Protein AF-A0A924MFW3-F1 (afdb_monomer_lite)

Radius of gyration: 14.25 Å; chains: 1; bounding box: 37×21×37 Å

Sequence (74 aa):
LENISQNDWYTQVLLKAMTQQKLELSYALVWTNSDNTVWTPYAGHPAVADFINFKNNSNIMFLDRLPKMYQLNK

pLDDT: mean 90.51, std 8.38, range [55.5, 97.62]

Foldseek 3Di:
DFAPPDQQCLPPPVVCVCPPDPDDDPDDDWDDDDPRGDRDDDPPRSNPVNVVVNPPDPVDDDPVRDDPPPDDDD

Secondary structure (DSSP, 8-state):
--S---TTHIIIIIIHHHHGGG---S---PPPP-SS--SSPPTT-TTHHHHHHHHHSTT---GGG---TT----

Structure (mmCIF, N/CA/C/O backbone):
data_AF-A0A924MFW3-F1
#
_entry.id   AF-A0A924MFW3-F1
#
loop_
_atom_site.group_PDB
_atom_site.id
_atom_site.type_symbol
_atom_site.label_atom_id
_atom_site.label_alt_id
_atom_site.label_comp_id
_atom_site.label_asym_id
_atom_site.label_entity_id
_atom_site.label_seq_id
_atom_site.pdbx_PDB_ins_code
_atom_site.Cartn_x
_atom_site.Cartn_y
_atom_site.Cartn_z
_atom_site.occupancy
_atom_site.B_iso_or_equiv
_atom_site.auth_seq_id
_atom_site.auth_comp_id
_atom_site.auth_asym_id
_atom_site.auth_atom_id
_atom_site.pdbx_PDB_model_num
ATOM 1 N N . LEU A 1 1 ? 11.248 11.068 -4.455 1.00 55.50 1 LEU A N 1
ATOM 2 C CA . LEU A 1 1 ? 10.858 9.840 -5.179 1.00 55.50 1 LEU A CA 1
ATOM 3 C C . LEU A 1 1 ? 9.969 10.294 -6.317 1.00 55.50 1 LEU A C 1
ATOM 5 O O . LEU A 1 1 ? 8.984 10.956 -6.038 1.00 55.50 1 LEU A O 1
ATOM 9 N N . GLU A 1 2 ? 10.347 10.028 -7.558 1.00 57.16 2 GLU A N 1
ATOM 10 C CA . GLU A 1 2 ? 9.480 10.202 -8.725 1.00 57.16 2 GLU A CA 1
ATOM 11 C C . GLU A 1 2 ? 9.522 8.875 -9.474 1.00 57.16 2 GLU A C 1
ATOM 13 O O . GLU A 1 2 ? 10.615 8.373 -9.731 1.00 57.16 2 GLU A O 1
ATOM 18 N N . ASN A 1 3 ? 8.348 8.309 -9.766 1.00 68.06 3 ASN A N 1
ATOM 19 C CA . ASN A 1 3 ? 8.154 6.971 -10.333 1.00 68.06 3 ASN A CA 1
ATOM 20 C C . ASN A 1 3 ? 8.640 5.808 -9.452 1.00 68.06 3 ASN A C 1
ATOM 22 O O . ASN A 1 3 ? 9.773 5.765 -8.971 1.00 68.06 3 ASN A O 1
ATOM 26 N N . ILE A 1 4 ? 7.777 4.807 -9.266 1.00 76.12 4 ILE A N 1
ATOM 27 C CA . ILE A 1 4 ? 8.172 3.557 -8.608 1.00 76.12 4 ILE A CA 1
ATOM 28 C C . ILE A 1 4 ? 9.011 2.742 -9.595 1.00 76.12 4 ILE A C 1
ATOM 30 O O . ILE A 1 4 ? 8.487 1.993 -10.412 1.00 76.12 4 ILE A O 1
ATOM 34 N N . SER A 1 5 ? 10.329 2.912 -9.528 1.00 79.12 5 SER A N 1
ATOM 35 C CA . SER A 1 5 ? 11.298 2.176 -10.350 1.00 79.12 5 SER A CA 1
ATOM 36 C C . SER A 1 5 ? 11.750 0.858 -9.719 1.00 79.12 5 SER A C 1
ATOM 38 O O . SER A 1 5 ? 12.289 -0.007 -10.405 1.00 79.12 5 SER A O 1
ATOM 40 N N . GLN A 1 6 ? 11.534 0.695 -8.414 1.00 86.12 6 GLN A N 1
ATOM 41 C CA . GLN A 1 6 ? 11.903 -0.499 -7.666 1.00 86.12 6 GLN A CA 1
ATOM 42 C C . GLN A 1 6 ? 10.773 -1.536 -7.720 1.00 86.12 6 GLN A C 1
ATOM 44 O O . GLN A 1 6 ? 9.642 -1.264 -7.316 1.00 86.12 6 GLN A O 1
ATOM 49 N N . ASN A 1 7 ? 11.096 -2.744 -8.188 1.00 90.44 7 ASN A N 1
ATOM 50 C CA . ASN A 1 7 ? 10.112 -3.806 -8.415 1.00 90.44 7 ASN A CA 1
ATOM 51 C C . ASN A 1 7 ? 9.449 -4.316 -7.128 1.00 90.44 7 ASN A C 1
ATOM 53 O O . ASN A 1 7 ? 8.326 -4.792 -7.206 1.00 90.44 7 ASN A O 1
ATOM 57 N N . ASP A 1 8 ? 10.127 -4.233 -5.981 1.00 94.69 8 ASP A N 1
ATOM 58 C CA . ASP A 1 8 ? 9.692 -4.737 -4.669 1.00 94.69 8 ASP A CA 1
ATOM 59 C C . ASP A 1 8 ? 9.345 -3.617 -3.662 1.00 94.69 8 ASP A C 1
ATOM 61 O O . ASP A 1 8 ? 9.371 -3.808 -2.443 1.00 94.69 8 ASP A O 1
ATOM 65 N N . TRP A 1 9 ? 9.046 -2.412 -4.159 1.00 94.94 9 TRP A N 1
ATOM 66 C CA . TRP A 1 9 ? 8.865 -1.221 -3.326 1.00 94.94 9 TRP A CA 1
ATOM 67 C C . TRP A 1 9 ? 7.687 -1.320 -2.339 1.00 94.94 9 TRP A C 1
ATOM 69 O O . TRP A 1 9 ? 7.800 -0.863 -1.197 1.00 94.94 9 TRP A O 1
ATOM 79 N N . TYR A 1 10 ? 6.564 -1.933 -2.723 1.00 96.12 10 TYR A N 1
ATOM 80 C CA . TYR A 1 10 ? 5.380 -1.997 -1.864 1.00 96.12 10 TYR A CA 1
ATOM 81 C C . TYR A 1 10 ? 5.604 -2.898 -0.657 1.00 96.12 10 TYR A C 1
ATOM 83 O O . TYR A 1 10 ? 5.269 -2.511 0.463 1.00 96.12 10 TYR A O 1
ATOM 91 N N . THR A 1 11 ? 6.173 -4.087 -0.851 1.00 96.31 11 THR A N 1
ATOM 92 C CA . THR A 1 11 ? 6.397 -5.011 0.271 1.00 96.31 11 THR A CA 1
ATOM 93 C C . THR A 1 11 ? 7.633 -4.646 1.088 1.00 96.31 11 THR A C 1
ATOM 95 O O . THR A 1 11 ? 7.601 -4.729 2.318 1.00 96.31 11 THR A O 1
ATOM 98 N N . GLN A 1 12 ? 8.717 -4.205 0.448 1.00 96.06 12 GLN A N 1
ATOM 99 C CA . GLN A 1 12 ? 9.990 -4.006 1.142 1.00 96.06 12 GLN A CA 1
ATOM 100 C C . GLN A 1 12 ? 10.148 -2.617 1.748 1.00 96.06 12 GLN A C 1
ATOM 102 O O . GLN A 1 12 ? 10.902 -2.488 2.714 1.00 96.06 12 GLN A O 1
ATOM 107 N N . VAL A 1 13 ? 9.452 -1.606 1.224 1.00 94.06 13 VAL A N 1
ATOM 108 C CA . VAL A 1 13 ? 9.532 -0.228 1.724 1.00 94.06 13 VAL A CA 1
ATOM 109 C C . VAL A 1 13 ? 8.231 0.156 2.419 1.00 94.06 13 VAL A C 1
ATOM 111 O O . VAL A 1 13 ? 8.231 0.340 3.636 1.00 94.06 13 VAL A O 1
ATOM 114 N N . LEU A 1 14 ? 7.116 0.228 1.684 1.00 94.62 14 LEU A N 1
ATOM 115 C CA . LEU A 1 14 ? 5.860 0.756 2.227 1.00 94.62 14 LEU A CA 1
ATOM 116 C C . LEU A 1 14 ? 5.287 -0.132 3.340 1.00 94.62 14 LEU A C 1
ATOM 118 O O . LEU A 1 14 ? 5.037 0.348 4.443 1.00 94.62 14 LEU A O 1
ATOM 122 N N . LEU A 1 15 ? 5.129 -1.434 3.090 1.00 95.19 15 LEU A N 1
ATOM 123 C CA . LEU A 1 15 ? 4.583 -2.368 4.077 1.00 95.19 15 LEU A CA 1
ATOM 124 C C . LEU A 1 15 ? 5.456 -2.448 5.329 1.00 95.19 15 LEU A C 1
ATOM 126 O O . LEU A 1 15 ? 4.922 -2.460 6.437 1.00 95.19 15 LEU A O 1
ATOM 130 N N . LYS A 1 16 ? 6.787 -2.477 5.180 1.00 94.00 16 LYS A N 1
ATOM 131 C CA . LYS A 1 16 ? 7.688 -2.452 6.340 1.00 94.00 16 LYS A CA 1
ATOM 132 C C . LYS A 1 16 ? 7.510 -1.167 7.135 1.00 94.00 16 LYS A C 1
ATOM 134 O O . LYS A 1 16 ? 7.296 -1.259 8.334 1.00 94.00 16 LYS A O 1
ATOM 139 N N . ALA A 1 17 ? 7.495 -0.003 6.487 1.00 92.19 17 ALA A N 1
ATOM 140 C CA . ALA A 1 17 ? 7.288 1.266 7.181 1.00 92.19 17 ALA A CA 1
ATOM 141 C C . ALA A 1 17 ? 5.941 1.317 7.927 1.00 92.19 17 ALA A C 1
ATOM 143 O O . ALA A 1 17 ? 5.887 1.821 9.043 1.00 92.19 17 ALA A O 1
ATOM 144 N N . MET A 1 18 ? 4.874 0.753 7.348 1.00 91.75 18 MET A N 1
ATOM 145 C CA . MET A 1 18 ? 3.541 0.714 7.967 1.00 91.75 18 MET A CA 1
ATOM 146 C C . MET A 1 18 ? 3.414 -0.298 9.114 1.00 91.75 18 MET A C 1
ATOM 148 O O . MET A 1 18 ? 2.584 -0.114 9.997 1.00 91.75 18 MET A O 1
ATOM 152 N N . THR A 1 19 ? 4.185 -1.387 9.085 1.00 89.25 19 THR A N 1
ATOM 153 C CA . THR A 1 19 ? 4.083 -2.482 10.072 1.00 89.25 19 THR A CA 1
ATOM 154 C C . THR A 1 19 ? 5.165 -2.421 11.147 1.00 89.25 19 THR A C 1
ATOM 156 O O . THR A 1 19 ? 5.056 -3.073 12.188 1.00 89.25 19 THR A O 1
ATOM 159 N N . GLN A 1 20 ? 6.212 -1.630 10.925 1.00 86.00 20 GLN A N 1
ATOM 160 C CA . GLN A 1 20 ? 7.249 -1.371 11.909 1.00 86.00 20 GLN A CA 1
ATOM 161 C C . GLN A 1 20 ? 6.716 -0.470 13.037 1.00 86.00 20 GLN A C 1
ATOM 163 O O . GLN A 1 20 ? 5.939 0.452 12.823 1.00 86.00 20 GLN A O 1
ATOM 168 N N . GLN A 1 21 ? 7.175 -0.734 14.264 1.00 77.81 21 GLN A N 1
ATOM 169 C CA . GLN A 1 21 ? 7.017 0.140 15.440 1.00 77.81 21 GLN A CA 1
ATOM 170 C C . GLN A 1 21 ? 5.592 0.374 15.992 1.00 77.81 21 GLN A C 1
ATOM 172 O O . GLN A 1 21 ? 5.322 1.446 16.523 1.00 77.81 21 GLN A O 1
ATOM 177 N N . LYS A 1 22 ? 4.699 -0.631 15.984 1.00 80.56 22 LYS A N 1
ATOM 178 C CA . LYS A 1 22 ? 3.340 -0.534 16.585 1.00 80.56 22 LYS A CA 1
ATOM 179 C C . LYS A 1 22 ? 2.564 0.721 16.134 1.00 80.56 22 LYS A C 1
ATOM 181 O O . LYS A 1 22 ? 1.826 1.311 16.918 1.00 80.56 22 LYS A O 1
ATOM 186 N N . LEU A 1 23 ? 2.763 1.149 14.889 1.00 86.75 23 LEU A N 1
ATOM 187 C CA . LEU A 1 23 ? 2.027 2.271 14.323 1.00 86.75 23 LEU A CA 1
ATOM 188 C C . LEU A 1 23 ? 0.559 1.880 14.117 1.00 86.75 23 LEU A C 1
ATOM 190 O O . LEU A 1 23 ? 0.260 0.844 13.528 1.00 86.75 23 LEU A O 1
ATOM 194 N N . GLU A 1 24 ? -0.354 2.735 14.573 1.00 89.56 24 GLU A N 1
ATOM 195 C CA . GLU A 1 24 ? -1.798 2.579 14.382 1.00 89.56 24 GLU A CA 1
ATOM 196 C C . GLU A 1 24 ? -2.266 3.531 13.275 1.00 89.56 24 GLU A C 1
ATOM 198 O O . GLU A 1 24 ? -2.709 4.653 13.519 1.00 89.56 24 GLU A O 1
ATOM 203 N N . LEU A 1 25 ? -2.102 3.100 12.023 1.00 91.44 25 LEU A N 1
ATOM 204 C CA . LEU A 1 25 ? -2.495 3.873 10.844 1.00 91.44 25 LEU A CA 1
ATOM 205 C C . LEU A 1 25 ? -3.940 3.55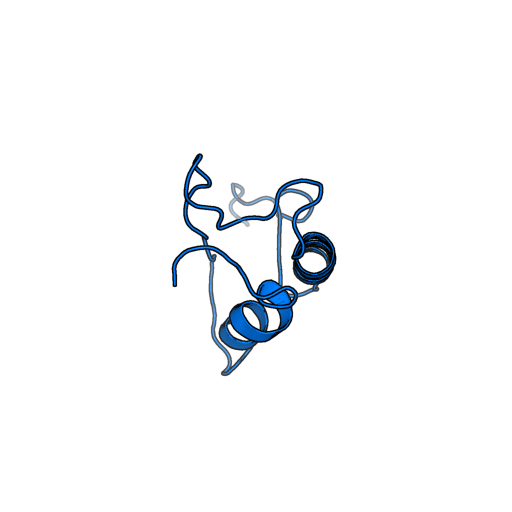9 10.447 1.00 91.44 25 LEU A C 1
ATOM 207 O O . LEU A 1 25 ? -4.305 2.396 10.294 1.00 91.44 25 LEU A O 1
ATOM 211 N N . SER A 1 26 ? -4.750 4.593 10.205 1.00 92.94 26 SER A N 1
ATOM 212 C CA . SER A 1 26 ? -6.103 4.408 9.661 1.00 92.94 26 SER A CA 1
ATOM 213 C C . SER A 1 26 ? -6.100 4.162 8.150 1.00 92.94 26 SER A C 1
ATOM 215 O O . SER A 1 26 ? -6.910 3.383 7.657 1.00 92.94 26 SER A O 1
ATOM 217 N N . TYR A 1 27 ? -5.214 4.830 7.405 1.00 94.69 27 TYR A N 1
ATOM 218 C CA . TYR A 1 27 ? -5.059 4.644 5.962 1.00 94.69 27 TYR A CA 1
ATOM 219 C C . TYR A 1 27 ? -3.687 5.127 5.474 1.00 94.69 27 TYR A C 1
ATOM 221 O O . TYR A 1 27 ? -3.008 5.904 6.145 1.00 94.69 27 TYR A O 1
ATOM 229 N N . ALA A 1 28 ? -3.310 4.686 4.275 1.00 94.00 28 ALA A N 1
ATOM 230 C CA . ALA A 1 28 ? -2.205 5.229 3.495 1.00 94.00 28 ALA A CA 1
ATOM 231 C C . ALA A 1 28 ? -2.690 5.460 2.059 1.00 94.00 28 ALA A C 1
ATOM 233 O O . ALA A 1 28 ? -3.472 4.668 1.532 1.00 94.00 28 ALA A O 1
ATOM 234 N N . LEU A 1 29 ? -2.240 6.547 1.437 1.00 95.38 29 LEU A N 1
ATOM 235 C CA . LEU A 1 29 ? -2.610 6.921 0.075 1.00 95.38 29 LEU A CA 1
ATOM 236 C C . LEU A 1 29 ? -1.342 7.235 -0.717 1.00 95.38 29 LEU A C 1
ATOM 238 O O . LEU A 1 29 ? -0.485 7.986 -0.254 1.00 95.38 29 LEU A O 1
ATOM 242 N N . VAL A 1 30 ? -1.231 6.651 -1.909 1.00 92.31 30 VAL A N 1
ATOM 243 C CA . VAL A 1 30 ? -0.199 7.000 -2.891 1.00 92.31 30 VAL A CA 1
ATOM 244 C C . VAL A 1 30 ? -0.750 8.035 -3.868 1.00 92.31 30 VAL A C 1
ATOM 246 O O . VAL A 1 30 ? -1.961 8.114 -4.075 1.00 92.31 30 VAL A O 1
ATOM 249 N N . TRP A 1 31 ? 0.132 8.852 -4.440 1.00 91.88 31 TRP A N 1
ATOM 250 C CA . TRP A 1 31 ? -0.265 9.931 -5.344 1.00 91.88 31 TRP A CA 1
ATOM 251 C C . TRP A 1 31 ? -0.873 9.408 -6.658 1.00 91.88 31 TRP A C 1
ATOM 253 O O . TRP A 1 31 ? -0.863 8.210 -6.938 1.00 91.88 31 TRP A O 1
ATOM 263 N N . THR A 1 32 ? -1.438 10.309 -7.463 1.00 90.88 32 THR A N 1
ATOM 264 C CA . THR A 1 32 ? -2.118 9.942 -8.712 1.00 90.88 32 THR A CA 1
ATOM 265 C C . THR A 1 32 ? -1.152 9.409 -9.761 1.00 90.88 32 THR A C 1
ATOM 267 O O . THR A 1 32 ? -0.036 9.904 -9.895 1.00 90.88 32 THR A O 1
ATOM 270 N N . ASN A 1 33 ? -1.625 8.474 -10.582 1.00 92.50 33 ASN A N 1
ATOM 271 C CA . ASN A 1 33 ? -0.979 8.187 -11.856 1.00 92.50 33 ASN A CA 1
ATOM 272 C C . ASN A 1 33 ? -1.295 9.305 -12.866 1.00 92.50 33 ASN A C 1
ATOM 274 O O . ASN A 1 33 ? -2.401 9.847 -12.878 1.00 92.50 33 ASN A O 1
ATOM 278 N N . SER A 1 34 ? -0.324 9.637 -13.707 1.00 90.19 34 SER A N 1
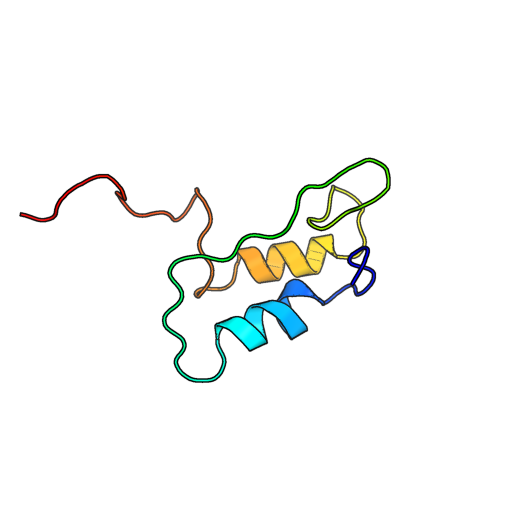ATOM 279 C CA . SER A 1 34 ? -0.412 10.550 -14.850 1.00 90.19 34 SER A CA 1
ATOM 280 C C . SER A 1 34 ? 0.555 10.080 -15.941 1.00 90.19 34 SER A C 1
ATOM 282 O O . SER A 1 34 ? 1.344 9.164 -15.710 1.00 90.19 34 SER A O 1
ATOM 284 N N . ASP A 1 35 ? 0.540 10.726 -17.106 1.00 85.56 35 ASP A N 1
ATOM 285 C CA . ASP A 1 35 ? 1.357 10.318 -18.259 1.00 85.56 35 ASP A CA 1
ATOM 286 C C . ASP A 1 35 ? 2.860 10.240 -17.946 1.00 85.56 35 ASP A C 1
ATOM 288 O O . ASP A 1 35 ? 3.559 9.364 -18.450 1.00 85.56 35 ASP A O 1
ATOM 292 N N . ASN A 1 36 ? 3.348 11.119 -17.065 1.00 84.94 36 ASN A N 1
ATOM 293 C CA . ASN A 1 36 ? 4.767 11.207 -16.711 1.00 84.94 36 ASN A CA 1
ATOM 294 C C . ASN A 1 36 ? 5.094 10.622 -15.327 1.00 84.94 36 ASN A C 1
ATOM 296 O O . ASN A 1 36 ? 6.272 10.473 -14.993 1.00 84.94 36 ASN A O 1
ATOM 300 N N . THR A 1 37 ? 4.080 10.331 -14.499 1.00 85.94 37 THR A N 1
ATOM 301 C CA . THR A 1 37 ? 4.295 9.828 -13.133 1.00 85.94 37 THR A CA 1
ATOM 302 C C . THR A 1 37 ? 3.377 8.666 -12.769 1.00 85.94 37 THR A C 1
ATOM 304 O O . THR A 1 37 ? 2.159 8.756 -12.876 1.00 85.94 37 THR A O 1
ATOM 307 N N . VAL A 1 38 ? 3.965 7.573 -12.287 1.00 90.06 38 VAL A N 1
ATOM 308 C CA . VAL A 1 38 ? 3.288 6.329 -11.919 1.00 90.06 38 VAL A CA 1
ATOM 309 C C . VAL A 1 38 ? 3.645 5.967 -10.477 1.00 90.06 38 VAL A C 1
ATOM 311 O O . VAL A 1 38 ? 4.798 5.680 -10.146 1.00 90.06 38 VAL A O 1
ATOM 314 N N . TRP A 1 39 ? 2.624 5.973 -9.623 1.00 90.50 39 TRP A N 1
ATOM 315 C CA . TRP A 1 39 ? 2.691 5.664 -8.189 1.00 90.50 39 TRP A CA 1
ATOM 316 C C . TRP A 1 39 ? 1.908 4.402 -7.813 1.00 90.50 39 TRP A C 1
ATOM 318 O O . TRP A 1 39 ? 2.035 3.899 -6.698 1.00 90.50 39 TRP A O 1
ATOM 328 N N . THR A 1 40 ? 1.092 3.889 -8.734 1.00 93.50 40 THR A N 1
ATOM 329 C CA . THR A 1 40 ? 0.418 2.587 -8.654 1.00 93.50 40 THR A CA 1
ATOM 330 C C . THR A 1 40 ? 0.660 1.831 -9.959 1.00 93.50 40 THR A C 1
ATOM 332 O O . THR A 1 40 ? 0.422 2.412 -11.020 1.00 93.50 40 THR A O 1
ATOM 335 N N . PRO A 1 41 ? 1.120 0.567 -9.951 1.00 93.81 41 PRO A N 1
ATOM 336 C CA . PRO A 1 41 ? 1.410 -0.153 -11.181 1.00 93.81 41 PRO A CA 1
ATOM 337 C C . PRO A 1 41 ? 0.145 -0.383 -12.009 1.00 93.81 41 PRO A C 1
ATOM 339 O O . PRO A 1 41 ? -0.913 -0.728 -11.485 1.00 93.81 41 PRO A O 1
ATOM 342 N N . TYR A 1 42 ? 0.287 -0.247 -13.322 1.00 92.00 42 TYR A N 1
ATOM 343 C CA . TYR A 1 42 ? -0.680 -0.710 -14.315 1.00 92.00 42 TYR A CA 1
ATOM 344 C C . TYR A 1 42 ? -0.263 -2.087 -14.858 1.00 92.00 42 TYR A C 1
ATOM 346 O O . TYR A 1 42 ? 0.839 -2.565 -14.587 1.00 92.00 42 TYR A O 1
ATOM 354 N N . ALA A 1 43 ? -1.131 -2.748 -15.626 1.00 93.31 43 ALA A N 1
ATOM 355 C CA . ALA A 1 43 ? -0.830 -4.060 -16.200 1.00 93.31 43 ALA A CA 1
ATOM 356 C C . ALA A 1 43 ? 0.441 -4.020 -17.075 1.00 93.31 43 ALA A C 1
ATOM 358 O O . ALA A 1 43 ? 0.528 -3.236 -18.013 1.00 93.31 43 ALA A O 1
ATOM 359 N N . GLY A 1 44 ? 1.423 -4.871 -16.762 1.00 90.50 44 GLY A N 1
ATOM 360 C CA . GLY A 1 44 ? 2.735 -4.889 -17.424 1.00 90.50 44 GLY A CA 1
ATOM 361 C C . GLY A 1 44 ? 3.818 -4.055 -16.730 1.00 90.50 44 GLY A C 1
ATOM 362 O O . GLY A 1 44 ? 4.987 -4.178 -17.084 1.00 90.50 44 GLY A O 1
ATOM 363 N N . HIS A 1 45 ? 3.474 -3.259 -15.711 1.00 90.88 45 HIS A N 1
ATOM 364 C CA . HIS A 1 45 ? 4.469 -2.548 -14.912 1.00 90.88 45 HIS A CA 1
ATOM 365 C C . HIS A 1 45 ? 5.331 -3.539 -14.093 1.00 90.88 45 HIS A C 1
ATOM 367 O O . HIS A 1 45 ? 4.788 -4.490 -13.522 1.00 90.88 45 HIS A O 1
ATOM 373 N N . PRO A 1 46 ? 6.652 -3.322 -13.952 1.00 91.50 46 PRO A N 1
ATOM 374 C CA . PRO A 1 46 ? 7.542 -4.255 -13.248 1.00 91.50 46 PRO A CA 1
ATOM 375 C C . PRO A 1 46 ? 7.133 -4.575 -11.799 1.00 91.50 46 PRO A C 1
ATOM 377 O O . PRO A 1 46 ? 7.292 -5.700 -11.336 1.00 91.50 46 PRO A O 1
ATOM 380 N N . ALA A 1 47 ? 6.542 -3.602 -11.100 1.00 94.19 47 ALA A N 1
ATOM 381 C CA . ALA A 1 47 ? 6.077 -3.752 -9.717 1.00 94.19 47 ALA A CA 1
ATOM 382 C C . ALA A 1 47 ? 4.698 -4.439 -9.555 1.00 94.19 47 ALA A C 1
ATOM 384 O O . ALA A 1 47 ? 4.188 -4.511 -8.439 1.00 94.19 47 ALA A O 1
ATOM 385 N N . VAL A 1 48 ? 4.056 -4.937 -10.626 1.00 95.88 48 VAL A N 1
ATOM 386 C CA . VAL A 1 48 ? 2.715 -5.565 -10.537 1.00 95.88 48 VAL A CA 1
ATOM 387 C C . VAL A 1 48 ? 2.702 -6.755 -9.580 1.00 95.88 48 VAL A C 1
ATOM 389 O O . VAL A 1 48 ? 1.817 -6.845 -8.731 1.00 95.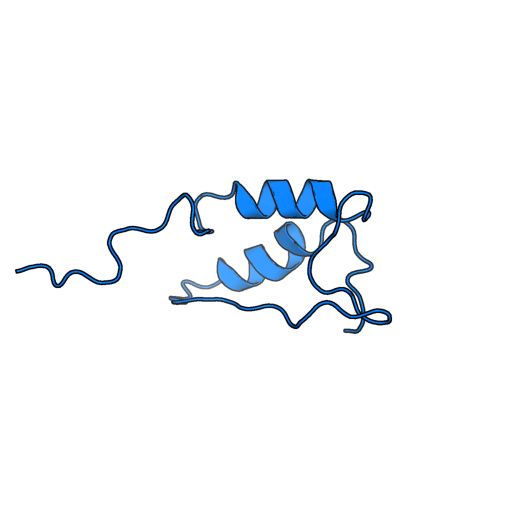88 48 VAL A O 1
ATOM 392 N N . ALA A 1 49 ? 3.673 -7.664 -9.699 1.00 96.50 49 ALA A N 1
ATOM 393 C CA . ALA A 1 49 ? 3.721 -8.862 -8.861 1.00 96.50 49 ALA A CA 1
ATOM 394 C C . ALA A 1 49 ? 3.870 -8.505 -7.372 1.00 96.50 49 ALA A C 1
ATOM 396 O O . ALA A 1 49 ? 3.193 -9.073 -6.517 1.00 96.50 49 ALA A O 1
ATOM 397 N N . ASP A 1 50 ? 4.703 -7.510 -7.071 1.00 97.50 50 ASP A N 1
ATOM 398 C CA . ASP A 1 50 ? 4.898 -7.009 -5.714 1.00 97.50 50 ASP A CA 1
ATOM 399 C C . ASP A 1 50 ? 3.656 -6.305 -5.161 1.00 97.50 50 ASP A C 1
ATOM 401 O O . ASP A 1 50 ? 3.257 -6.552 -4.026 1.00 97.50 50 ASP A O 1
ATOM 405 N N . PHE A 1 51 ? 2.977 -5.498 -5.977 1.00 96.94 51 PHE A N 1
ATOM 406 C CA . PHE A 1 51 ? 1.731 -4.849 -5.574 1.00 96.94 51 PHE A CA 1
ATOM 407 C C . PHE A 1 51 ? 0.617 -5.857 -5.273 1.00 96.94 51 PHE A C 1
ATOM 409 O O . PHE A 1 51 ? -0.153 -5.666 -4.332 1.00 96.94 51 PHE A O 1
ATOM 416 N N . ILE A 1 52 ? 0.549 -6.966 -6.018 1.00 96.88 52 ILE A N 1
ATOM 417 C CA . ILE A 1 52 ? -0.375 -8.069 -5.717 1.00 96.88 52 ILE A CA 1
ATOM 418 C C . ILE A 1 52 ? -0.018 -8.711 -4.369 1.00 96.88 52 ILE A C 1
ATOM 420 O O . ILE A 1 52 ? -0.907 -8.930 -3.545 1.00 96.88 52 ILE A O 1
ATOM 424 N N . ASN A 1 53 ? 1.268 -8.957 -4.103 1.00 97.62 53 ASN A N 1
ATOM 425 C CA . ASN A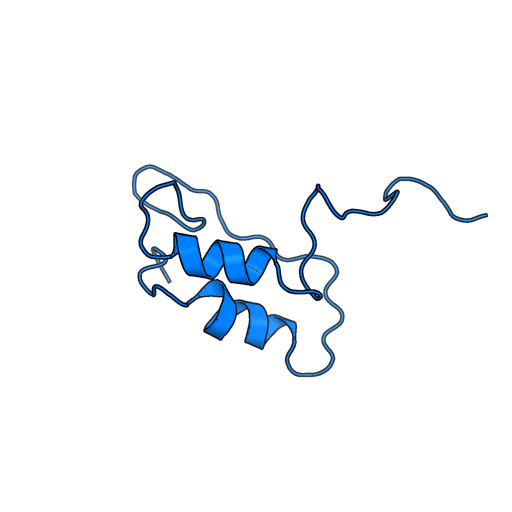 1 53 ? 1.719 -9.484 -2.811 1.00 97.62 53 ASN A CA 1
ATOM 426 C C . ASN A 1 53 ? 1.396 -8.522 -1.656 1.00 97.62 53 ASN A C 1
ATOM 428 O O . ASN A 1 53 ? 0.916 -8.955 -0.607 1.00 97.62 53 ASN A O 1
ATOM 432 N N . PHE A 1 54 ? 1.583 -7.219 -1.866 1.00 97.25 54 PHE A N 1
ATOM 433 C CA . PHE A 1 54 ? 1.189 -6.168 -0.931 1.00 97.25 54 PHE A CA 1
ATOM 434 C C . PHE A 1 54 ? -0.323 -6.176 -0.669 1.00 97.25 54 PHE A C 1
ATOM 436 O O . PHE A 1 54 ? -0.739 -6.242 0.489 1.00 97.25 54 PHE A O 1
ATOM 443 N N . LYS A 1 55 ? -1.151 -6.196 -1.726 1.00 96.38 55 LYS A N 1
ATOM 444 C CA . LYS A 1 55 ? -2.617 -6.288 -1.619 1.00 96.38 55 LYS A CA 1
ATOM 445 C C . LYS A 1 55 ? -3.055 -7.540 -0.869 1.00 96.38 55 LYS A C 1
ATOM 447 O O . LYS A 1 55 ? -4.070 -7.473 -0.187 1.00 96.38 55 LYS A O 1
ATOM 452 N N . ASN A 1 56 ? -2.343 -8.657 -0.994 1.00 96.81 56 ASN A N 1
ATOM 453 C CA . ASN A 1 56 ? -2.693 -9.922 -0.342 1.00 96.81 56 ASN A CA 1
ATOM 454 C C . ASN A 1 56 ? -2.201 -10.024 1.110 1.00 96.81 56 ASN A C 1
ATOM 456 O O . ASN A 1 56 ? -2.564 -10.970 1.809 1.00 96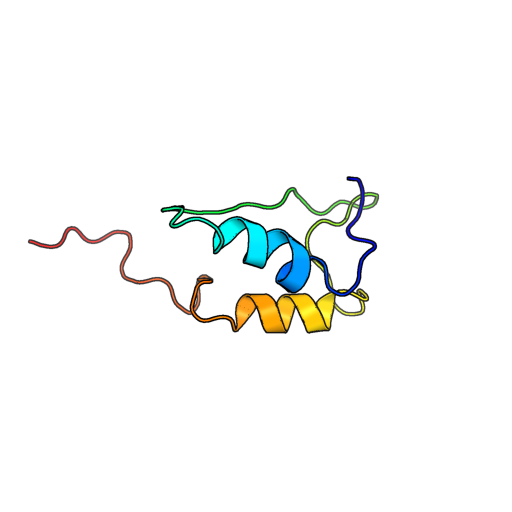.81 56 ASN A O 1
ATOM 460 N N . ASN A 1 57 ? -1.407 -9.065 1.594 1.00 95.81 57 ASN A N 1
ATOM 461 C CA . ASN A 1 57 ? -0.965 -9.054 2.982 1.00 95.81 57 ASN A CA 1
ATOM 462 C C . ASN A 1 57 ? -2.157 -8.869 3.948 1.00 95.81 57 ASN A C 1
ATOM 464 O O . ASN A 1 57 ? -3.111 -8.131 3.668 1.00 95.81 57 ASN A O 1
ATOM 468 N N . SER A 1 58 ? -2.102 -9.530 5.108 1.00 93.69 58 SER A N 1
ATOM 469 C CA . SER A 1 58 ? -3.156 -9.480 6.131 1.00 93.69 58 SER A CA 1
ATOM 470 C C . SER A 1 58 ? -3.325 -8.098 6.762 1.00 93.69 58 SER A C 1
ATOM 472 O O . SER A 1 58 ? -4.426 -7.768 7.187 1.00 93.69 58 SER A O 1
ATOM 474 N N . ASN A 1 59 ? -2.260 -7.293 6.797 1.00 92.06 59 ASN A N 1
ATOM 475 C CA . ASN A 1 59 ? -2.254 -5.956 7.398 1.00 92.06 59 ASN A CA 1
ATOM 476 C C . ASN A 1 59 ? -2.749 -4.863 6.440 1.00 92.06 59 ASN A C 1
ATOM 478 O O . ASN A 1 59 ? -2.852 -3.703 6.825 1.00 92.06 59 ASN A O 1
ATOM 482 N N . ILE A 1 60 ? -3.019 -5.216 5.185 1.00 95.12 60 ILE A N 1
ATOM 483 C CA . ILE A 1 60 ? -3.484 -4.296 4.152 1.00 95.12 60 ILE A CA 1
ATOM 484 C C . ILE A 1 60 ? -4.964 -4.561 3.894 1.00 95.12 60 ILE A C 1
ATOM 486 O O . ILE A 1 60 ? -5.416 -5.701 3.967 1.00 95.12 60 ILE A O 1
ATOM 490 N N . MET A 1 61 ? -5.730 -3.515 3.591 1.00 95.31 61 MET A N 1
ATOM 491 C CA . MET A 1 61 ? -7.161 -3.620 3.320 1.00 95.31 61 MET A CA 1
ATOM 492 C C . MET A 1 61 ? -7.517 -2.789 2.094 1.00 95.31 61 MET A C 1
ATOM 494 O O . MET A 1 61 ? -7.219 -1.600 2.026 1.00 95.31 61 MET A O 1
ATOM 498 N N . PHE A 1 62 ? -8.140 -3.441 1.118 1.00 96.25 62 PHE A N 1
ATOM 499 C CA . PHE A 1 62 ? -8.729 -2.811 -0.060 1.00 96.25 62 PHE A CA 1
ATOM 500 C C . PHE A 1 62 ? -10.251 -2.958 0.019 1.00 96.25 62 PHE A C 1
ATOM 502 O O . PHE A 1 62 ? -10.775 -3.601 0.931 1.00 96.25 62 PHE A O 1
ATOM 509 N N . LEU A 1 63 ? -10.964 -2.351 -0.932 1.00 95.94 63 LEU A N 1
ATOM 510 C CA . LEU A 1 63 ? -12.429 -2.304 -0.954 1.00 95.94 63 LEU A CA 1
ATOM 511 C C . LEU A 1 63 ? -13.096 -3.682 -0.790 1.00 95.94 63 LEU A C 1
ATOM 513 O O . LEU A 1 63 ? -14.119 -3.786 -0.124 1.00 95.94 63 LEU A O 1
ATOM 517 N N . ASP A 1 64 ? -12.493 -4.736 -1.341 1.00 95.12 64 ASP A N 1
ATOM 518 C CA . ASP A 1 64 ? -12.967 -6.124 -1.260 1.00 95.12 64 ASP A CA 1
ATOM 519 C C . ASP A 1 64 ? -12.924 -6.730 0.155 1.00 95.12 64 ASP A C 1
ATOM 521 O O . ASP A 1 64 ? -13.537 -7.770 0.393 1.00 95.12 64 ASP A O 1
ATOM 525 N N . ARG A 1 65 ? -12.223 -6.089 1.097 1.00 95.44 65 ARG A N 1
ATOM 526 C CA . ARG A 1 65 ? -12.065 -6.537 2.490 1.00 95.44 65 ARG A CA 1
ATOM 527 C C . ARG A 1 65 ? -12.522 -5.508 3.530 1.00 95.44 65 ARG A C 1
ATOM 529 O O . ARG A 1 65 ? -12.342 -5.753 4.722 1.00 95.44 65 ARG A O 1
ATOM 536 N N . LEU A 1 66 ? -13.100 -4.376 3.115 1.00 94.19 66 LEU A N 1
ATOM 537 C CA . LEU A 1 66 ? -13.575 -3.352 4.050 1.00 94.19 66 LEU A CA 1
ATOM 538 C C . LEU A 1 66 ? -14.766 -3.866 4.884 1.00 94.19 66 LEU A C 1
ATOM 540 O O . LEU A 1 66 ? -15.701 -4.449 4.328 1.00 94.19 66 LEU A O 1
ATOM 544 N N . PRO A 1 67 ? -14.787 -3.622 6.208 1.00 92.75 67 PRO A N 1
ATOM 545 C CA . PRO A 1 67 ? -15.969 -3.866 7.021 1.00 92.75 67 PRO A CA 1
ATOM 546 C C . PRO A 1 67 ? -17.058 -2.828 6.703 1.00 92.75 67 PRO A C 1
ATOM 548 O O . PRO A 1 67 ? -16.913 -1.968 5.832 1.00 92.75 67 PRO A O 1
ATOM 551 N N . LYS A 1 68 ? -18.181 -2.878 7.423 1.00 94.31 68 LYS A N 1
ATOM 552 C CA . LYS A 1 68 ? -19.279 -1.913 7.265 1.00 94.31 68 LYS A CA 1
ATOM 553 C C . LYS A 1 68 ? -18.895 -0.540 7.841 1.00 94.31 68 LYS A C 1
ATOM 555 O O . LYS A 1 68 ? -19.354 -0.167 8.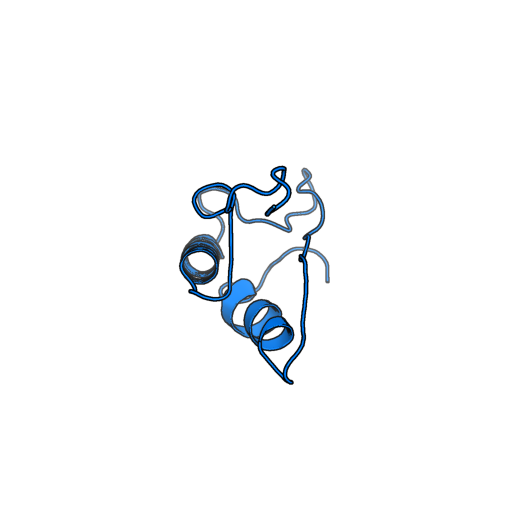914 1.00 94.31 68 LYS A O 1
ATOM 560 N N . MET A 1 69 ? -18.073 0.211 7.105 1.00 93.44 69 MET A N 1
ATOM 561 C CA . MET A 1 69 ? -17.454 1.473 7.545 1.00 93.44 69 MET A CA 1
ATOM 562 C C . MET A 1 69 ? -18.454 2.564 7.952 1.00 93.44 69 MET A C 1
ATOM 564 O O . MET A 1 69 ? -18.115 3.449 8.729 1.00 93.44 69 MET A O 1
ATOM 568 N N . TYR A 1 70 ? -19.683 2.509 7.436 1.00 94.94 70 TYR A N 1
ATOM 569 C CA . TYR A 1 70 ? -20.712 3.534 7.643 1.00 94.94 70 TYR A CA 1
ATOM 570 C C . TYR A 1 70 ? -21.826 3.087 8.600 1.00 94.94 70 TYR A C 1
ATOM 572 O O . TYR A 1 70 ? -22.947 3.589 8.529 1.00 94.94 70 TYR A O 1
ATOM 580 N N . GLN A 1 71 ? -21.549 2.112 9.471 1.00 95.12 71 GLN A N 1
ATOM 581 C CA . GLN A 1 71 ? -22.475 1.663 10.511 1.00 95.12 71 GLN A CA 1
ATOM 582 C C . GLN A 1 71 ? -21.890 1.952 11.890 1.00 95.12 71 GLN A C 1
ATOM 584 O O . GLN A 1 71 ? -20.764 1.567 12.189 1.00 95.12 71 GLN A O 1
ATOM 589 N N . LEU A 1 72 ? -22.671 2.619 12.740 1.00 92.50 72 LEU A N 1
ATOM 590 C CA . LEU A 1 72 ? -22.336 2.748 14.152 1.00 92.50 72 LEU A CA 1
ATOM 591 C C . LEU A 1 72 ? -22.712 1.446 14.855 1.00 92.50 72 LEU A C 1
ATOM 593 O O . LEU A 1 72 ? -23.874 1.033 14.819 1.00 92.50 72 LEU A O 1
ATOM 597 N N . ASN A 1 73 ? -21.728 0.813 15.488 1.00 83.00 73 ASN A N 1
ATOM 598 C CA . ASN A 1 73 ? -21.987 -0.290 16.403 1.00 83.00 73 ASN A CA 1
ATOM 599 C C . ASN A 1 73 ? -22.763 0.283 17.597 1.00 83.00 73 ASN A C 1
ATOM 601 O O . ASN A 1 73 ? -22.296 1.230 18.230 1.00 83.00 73 ASN A O 1
ATOM 605 N N . LYS A 1 74 ? -23.977 -0.229 17.819 1.00 65.75 74 LYS A N 1
ATOM 606 C CA . LYS A 1 74 ? -24.824 0.136 18.960 1.00 65.75 74 LYS A CA 1
ATOM 607 C C . LYS A 1 74 ? -24.400 -0.612 20.212 1.00 65.75 74 LYS A C 1
ATOM 609 O O . LYS A 1 74 ? -24.011 -1.792 20.062 1.00 65.75 74 LYS A O 1
#